Protein AF-X1GTL0-F1 (afdb_monomer_lite)

Organism: NCBI:txid412755

Sequence (64 aa):
MIKEFHAKNIFNKINCDLIFNSDINILTGINGSGKTTILKLIWYILSGNIEEIFLENIFFQIYF

Foldseek 3Di:
DWQWKWKPCQVDPDTDTDGDDPPDDDDDDDPPPCSVVSVVVVVCVVVVVCVVVVVRVMDIDIDD

pLDDT: mean 88.48, std 6.38, range [69.44, 96.12]

Structure (mmCIF, N/CA/C/O backbone):
data_AF-X1GTL0-F1
#
_entry.id   AF-X1GTL0-F1
#
loop_
_atom_site.group_PDB
_atom_site.id
_atom_site.type_symbol
_atom_site.label_atom_id
_atom_site.label_alt_id
_atom_site.label_comp_id
_atom_site.label_asym_id
_atom_site.label_entity_id
_atom_site.label_seq_id
_atom_site.pdbx_PDB_ins_code
_atom_site.Cartn_x
_atom_site.Cartn_y
_atom_site.Cartn_z
_atom_site.occupancy
_atom_site.B_iso_or_equiv
_atom_site.auth_seq_id
_atom_site.auth_comp_id
_atom_site.auth_asym_id
_atom_site.auth_atom_id
_atom_site.pdbx_PDB_model_num
ATOM 1 N N . MET A 1 1 ? -10.093 6.240 10.236 1.00 81.75 1 MET A N 1
ATOM 2 C CA . MET A 1 1 ? -9.416 4.957 9.935 1.00 81.75 1 MET A CA 1
ATOM 3 C C . MET A 1 1 ? -9.765 4.626 8.497 1.00 81.75 1 MET A C 1
ATOM 5 O O . MET A 1 1 ? -10.895 4.906 8.139 1.00 81.75 1 MET A O 1
ATOM 9 N N . ILE A 1 2 ? -8.846 4.132 7.664 1.00 89.69 2 ILE A N 1
ATOM 10 C CA . ILE A 1 2 ? -9.185 3.861 6.255 1.00 89.69 2 ILE A CA 1
ATOM 11 C C . ILE A 1 2 ? -10.295 2.809 6.205 1.00 89.69 2 ILE A C 1
ATOM 13 O O . ILE A 1 2 ? -10.158 1.757 6.827 1.00 89.69 2 ILE A O 1
ATOM 17 N N . LYS A 1 3 ? -11.376 3.109 5.485 1.00 95.00 3 LYS A N 1
ATOM 18 C CA . LYS A 1 3 ? -12.503 2.192 5.280 1.00 95.00 3 LYS A CA 1
ATOM 19 C C . LYS A 1 3 ? -12.383 1.462 3.958 1.00 95.00 3 LYS A C 1
ATOM 21 O O . LYS A 1 3 ? -12.600 0.257 3.900 1.00 95.00 3 LYS A O 1
ATOM 26 N N . GLU A 1 4 ? -12.002 2.186 2.913 1.00 96.12 4 GLU A N 1
ATOM 27 C CA . GLU A 1 4 ? -11.952 1.651 1.557 1.00 96.12 4 GLU A CA 1
ATOM 28 C C . GLU A 1 4 ? -10.763 2.239 0.796 1.00 96.12 4 GLU A C 1
ATOM 30 O O . GLU A 1 4 ? -10.411 3.413 0.963 1.00 96.12 4 GLU A O 1
ATOM 35 N N . PHE A 1 5 ? -10.145 1.413 -0.044 1.00 94.56 5 PHE A N 1
ATOM 36 C CA . PHE A 1 5 ? -9.080 1.802 -0.960 1.00 94.56 5 PHE A CA 1
ATOM 37 C C . PHE A 1 5 ? -9.363 1.227 -2.343 1.00 94.56 5 PHE A C 1
ATOM 39 O O . PHE A 1 5 ? -9.480 0.013 -2.509 1.00 94.56 5 PHE A O 1
ATOM 46 N N . HIS A 1 6 ? -9.412 2.113 -3.331 1.00 94.25 6 HIS A N 1
ATOM 47 C CA . HIS A 1 6 ? -9.620 1.769 -4.727 1.00 94.25 6 HIS A CA 1
ATOM 48 C C . HIS A 1 6 ? -8.444 2.271 -5.545 1.00 94.25 6 HIS A C 1
ATOM 50 O O . HIS A 1 6 ? -8.080 3.444 -5.471 1.00 94.25 6 HIS A O 1
ATOM 56 N N . ALA A 1 7 ? -7.863 1.399 -6.358 1.00 90.94 7 ALA A N 1
ATOM 57 C CA . ALA A 1 7 ? -6.809 1.758 -7.289 1.00 90.94 7 ALA A CA 1
ATOM 58 C C . ALA A 1 7 ? -6.976 0.997 -8.603 1.00 90.94 7 ALA A C 1
ATOM 60 O O . ALA A 1 7 ? -7.198 -0.212 -8.624 1.00 90.94 7 ALA A O 1
ATOM 61 N N . LYS A 1 8 ? -6.861 1.716 -9.716 1.00 90.38 8 LYS A N 1
ATOM 62 C CA . LYS A 1 8 ? -7.011 1.184 -11.070 1.00 90.38 8 LYS A CA 1
ATOM 63 C C . LYS A 1 8 ? -5.729 1.363 -11.856 1.00 90.38 8 LYS A C 1
ATOM 65 O O . LYS A 1 8 ? -4.989 2.324 -11.648 1.00 90.38 8 LYS A O 1
ATOM 70 N N . ASN A 1 9 ? -5.519 0.452 -12.801 1.00 86.62 9 ASN A N 1
ATOM 71 C CA . ASN A 1 9 ? -4.354 0.440 -13.682 1.00 86.62 9 ASN A CA 1
ATOM 72 C C . ASN A 1 9 ? -3.011 0.370 -12.937 1.00 86.62 9 ASN A C 1
ATOM 74 O O . ASN A 1 9 ? -2.002 0.848 -13.449 1.00 86.62 9 ASN A O 1
ATOM 78 N N . ILE A 1 10 ? -2.954 -0.290 -11.775 1.00 85.44 10 ILE A N 1
ATOM 79 C CA . ILE A 1 10 ? -1.670 -0.598 -11.135 1.00 85.44 10 ILE A CA 1
ATOM 80 C C . ILE A 1 10 ? -0.855 -1.450 -12.122 1.00 85.44 10 ILE A C 1
ATOM 82 O O . ILE A 1 10 ? -1.297 -2.525 -12.549 1.00 85.44 10 ILE A O 1
ATOM 86 N N . PHE A 1 11 ? 0.301 -0.931 -12.546 1.00 82.44 11 PHE A N 1
ATOM 87 C CA . PHE A 1 11 ? 1.136 -1.496 -13.616 1.00 82.44 11 PHE A CA 1
ATOM 88 C C . PHE A 1 11 ? 0.378 -1.816 -14.920 1.00 82.44 11 PHE A C 1
ATOM 90 O O . PHE A 1 11 ? 0.689 -2.803 -15.591 1.00 82.44 11 PHE A O 1
ATOM 97 N N . ASN A 1 12 ? -0.641 -1.023 -15.270 1.00 82.44 12 ASN A N 1
ATOM 98 C CA . ASN A 1 12 ? -1.504 -1.218 -16.446 1.00 82.44 12 ASN A CA 1
ATOM 99 C C . ASN A 1 12 ? -2.202 -2.589 -16.515 1.00 82.44 12 ASN A C 1
ATOM 101 O O . ASN A 1 12 ? -2.579 -3.039 -17.598 1.00 82.44 12 ASN A O 1
ATOM 105 N N . LYS A 1 13 ? -2.335 -3.291 -15.382 1.00 82.50 13 LYS A N 1
ATOM 106 C CA . LYS A 1 13 ? -2.838 -4.676 -15.359 1.00 82.50 13 LYS A CA 1
ATOM 107 C C . LYS A 1 13 ? -3.750 -4.997 -14.185 1.00 82.50 13 LYS A C 1
ATOM 109 O O . LYS A 1 13 ? -4.569 -5.903 -14.303 1.00 82.50 13 LYS A O 1
ATOM 114 N N . ILE A 1 14 ? -3.592 -4.308 -13.059 1.00 83.94 14 ILE A N 1
ATOM 115 C CA . ILE A 1 14 ? -4.245 -4.680 -11.805 1.00 83.94 14 ILE A CA 1
ATOM 116 C C . ILE A 1 14 ? -5.218 -3.577 -11.393 1.00 83.94 14 ILE A C 1
ATOM 118 O O . ILE A 1 14 ? -4.843 -2.410 -11.265 1.00 83.94 14 ILE A O 1
ATOM 122 N N . ASN A 1 15 ? -6.463 -3.980 -11.156 1.00 89.25 15 ASN A N 1
ATOM 123 C CA . ASN A 1 15 ? -7.446 -3.189 -10.431 1.00 89.25 15 ASN A CA 1
ATOM 124 C C . ASN A 1 15 ? -7.577 -3.773 -9.025 1.00 89.25 15 ASN A C 1
ATOM 126 O O . ASN A 1 15 ? -7.569 -4.993 -8.852 1.00 89.25 15 ASN A O 1
ATOM 130 N N . CYS A 1 16 ? -7.643 -2.897 -8.034 1.00 90.19 16 CYS A N 1
ATOM 131 C CA . CYS A 1 16 ? -7.647 -3.230 -6.624 1.00 90.19 16 CYS A CA 1
ATOM 132 C C . CYS A 1 16 ? -8.794 -2.479 -5.955 1.00 90.19 16 CYS A C 1
ATOM 134 O O . CYS A 1 16 ? -8.789 -1.251 -5.936 1.00 90.19 16 CYS A O 1
ATOM 136 N N . ASP A 1 17 ? -9.746 -3.224 -5.404 1.00 93.81 17 ASP A N 1
ATOM 137 C CA . ASP A 1 17 ? -10.875 -2.699 -4.645 1.00 93.81 17 ASP A CA 1
ATOM 138 C C . ASP A 1 17 ? -10.860 -3.385 -3.272 1.00 93.81 17 ASP A C 1
ATOM 140 O O . ASP A 1 17 ? -11.136 -4.581 -3.162 1.00 93.81 17 ASP A O 1
ATOM 144 N N . LEU A 1 18 ? -10.453 -2.651 -2.234 1.00 93.94 18 LEU A N 1
ATOM 145 C CA . LEU A 1 18 ? -10.294 -3.163 -0.873 1.00 93.94 18 LEU A CA 1
ATOM 146 C C . LEU A 1 18 ? -11.264 -2.475 0.078 1.00 93.94 18 LEU A C 1
ATOM 148 O O . LEU A 1 18 ? -11.266 -1.252 0.194 1.00 93.94 18 LEU A O 1
ATOM 152 N N . ILE A 1 19 ? -12.010 -3.289 0.819 1.00 95.06 19 ILE A N 1
ATOM 153 C CA . ILE A 1 19 ? -12.828 -2.867 1.955 1.00 95.06 19 ILE A CA 1
ATOM 154 C C . ILE A 1 19 ? -12.133 -3.377 3.216 1.00 95.06 19 ILE A C 1
ATOM 156 O O . ILE A 1 19 ? -11.850 -4.571 3.331 1.00 95.06 19 ILE A O 1
ATOM 160 N N . PHE A 1 20 ? -11.822 -2.475 4.143 1.00 95.19 20 PHE A N 1
ATOM 161 C CA . PHE A 1 20 ? -11.084 -2.801 5.358 1.00 95.19 20 PHE A CA 1
ATOM 162 C C . PHE A 1 20 ? -12.027 -3.175 6.500 1.00 95.19 20 PHE A C 1
ATOM 164 O O . PHE A 1 20 ? -12.985 -2.469 6.809 1.00 95.19 20 PHE A O 1
ATOM 171 N N . ASN A 1 21 ? -11.696 -4.268 7.183 1.00 95.12 21 ASN A N 1
ATOM 172 C CA . ASN A 1 21 ? -12.255 -4.597 8.488 1.00 95.12 21 ASN A CA 1
ATOM 173 C C . ASN A 1 21 ? -11.718 -3.634 9.549 1.00 95.12 21 ASN A C 1
ATOM 175 O O . ASN A 1 21 ? -10.585 -3.158 9.440 1.00 95.12 21 ASN A O 1
ATOM 179 N N . SER A 1 22 ? -12.504 -3.391 10.599 1.00 93.56 22 SER A N 1
ATOM 180 C CA . SER A 1 22 ? -12.104 -2.504 11.696 1.00 93.56 22 SER A CA 1
ATOM 181 C C . SER A 1 22 ? -10.953 -3.029 12.542 1.00 93.56 22 SER A C 1
ATOM 183 O O . SER A 1 22 ? -10.260 -2.241 13.180 1.00 93.56 22 SER A O 1
ATOM 185 N N . ASP A 1 23 ? -10.763 -4.346 12.531 1.00 94.38 23 ASP A N 1
ATOM 186 C CA . ASP A 1 23 ? -9.848 -5.023 13.435 1.00 94.38 23 ASP A CA 1
ATOM 187 C C . ASP A 1 23 ? -8.557 -5.385 12.688 1.00 94.38 23 ASP A C 1
ATOM 189 O O . ASP A 1 23 ? -7.605 -4.607 12.652 1.00 94.38 23 ASP A O 1
ATOM 193 N N . ILE A 1 24 ? -8.516 -6.556 12.043 1.00 93.75 24 ILE A N 1
ATOM 194 C CA . ILE A 1 24 ? -7.331 -7.064 11.345 1.00 93.75 24 ILE A CA 1
ATOM 195 C C . ILE A 1 24 ? -7.649 -7.290 9.870 1.00 93.75 24 ILE A C 1
ATOM 197 O O . ILE A 1 24 ? -8.647 -7.912 9.514 1.00 93.75 24 ILE A O 1
ATOM 201 N N . ASN A 1 25 ? -6.742 -6.831 9.009 1.00 93.81 25 ASN A N 1
ATOM 202 C CA . ASN A 1 25 ? -6.771 -7.082 7.574 1.00 93.81 25 ASN A CA 1
ATOM 203 C C . ASN A 1 25 ? -5.501 -7.826 7.164 1.00 93.81 25 ASN A C 1
ATOM 205 O O . ASN A 1 25 ? -4.403 -7.460 7.582 1.00 93.81 25 ASN A O 1
ATOM 209 N N . ILE A 1 26 ? -5.643 -8.860 6.334 1.00 95.19 26 ILE A N 1
ATOM 210 C CA . ILE A 1 26 ? -4.523 -9.684 5.872 1.00 95.19 26 ILE A CA 1
ATOM 211 C C . ILE A 1 26 ? -4.443 -9.597 4.349 1.00 95.19 26 ILE A C 1
ATOM 213 O O . ILE A 1 26 ? -5.322 -10.083 3.642 1.00 95.19 26 ILE A O 1
ATOM 217 N N . LEU A 1 27 ? -3.361 -9.007 3.838 1.00 94.06 27 LEU A N 1
ATOM 218 C CA . LEU A 1 27 ? -3.086 -8.927 2.405 1.00 94.06 27 LEU A CA 1
ATOM 219 C C . LEU A 1 27 ? -2.188 -10.099 1.978 1.00 94.06 27 LEU A C 1
ATOM 221 O O . LEU A 1 27 ? -1.001 -10.131 2.301 1.00 94.06 27 LEU A O 1
ATOM 225 N N . THR A 1 28 ? -2.748 -11.065 1.245 1.00 94.62 28 THR A N 1
ATOM 226 C CA . THR A 1 28 ? -2.046 -12.288 0.807 1.00 94.62 28 THR A CA 1
ATOM 227 C C . THR A 1 28 ? -1.947 -12.386 -0.719 1.00 94.62 28 THR A C 1
ATOM 229 O O . THR A 1 28 ? -2.481 -11.553 -1.447 1.00 94.62 28 THR A O 1
ATOM 232 N N . GLY A 1 29 ? -1.185 -13.363 -1.218 1.00 92.12 29 GLY A N 1
ATOM 233 C CA . GLY A 1 29 ? -0.978 -13.602 -2.649 1.00 92.12 29 GLY A CA 1
ATOM 234 C C . GLY A 1 29 ? 0.463 -13.991 -2.974 1.00 92.12 29 GLY A C 1
ATOM 235 O O . GLY A 1 29 ? 1.356 -13.862 -2.134 1.00 92.12 29 GLY A O 1
ATOM 236 N N . ILE A 1 30 ? 0.713 -14.432 -4.205 1.00 94.50 30 ILE A N 1
ATOM 237 C CA . ILE A 1 30 ? 2.053 -14.830 -4.666 1.00 94.50 30 ILE A CA 1
ATOM 238 C C . ILE A 1 30 ? 3.034 -13.650 -4.721 1.00 94.50 30 ILE A C 1
ATOM 240 O O . ILE A 1 30 ? 2.644 -12.480 -4.759 1.00 94.50 30 ILE A O 1
ATOM 244 N N . ASN A 1 31 ? 4.335 -13.930 -4.724 1.00 93.81 31 ASN A N 1
ATOM 245 C CA . ASN A 1 31 ? 5.343 -12.888 -4.931 1.00 93.81 31 ASN A CA 1
ATOM 246 C C . ASN A 1 31 ? 5.131 -12.188 -6.280 1.00 93.81 31 ASN A C 1
ATOM 248 O O . ASN A 1 31 ? 4.767 -12.822 -7.265 1.00 93.81 31 ASN A O 1
ATOM 252 N N . GLY A 1 32 ? 5.307 -10.865 -6.301 1.00 88.44 32 GLY A N 1
ATOM 253 C CA . GLY A 1 32 ? 5.034 -10.049 -7.488 1.00 88.44 32 GLY A CA 1
ATOM 254 C C . GLY A 1 32 ? 3.556 -9.722 -7.739 1.00 88.44 32 GLY A C 1
ATOM 255 O O . GLY A 1 32 ? 3.269 -8.972 -8.661 1.00 88.44 32 GLY A O 1
ATOM 256 N N . SER A 1 33 ? 2.611 -10.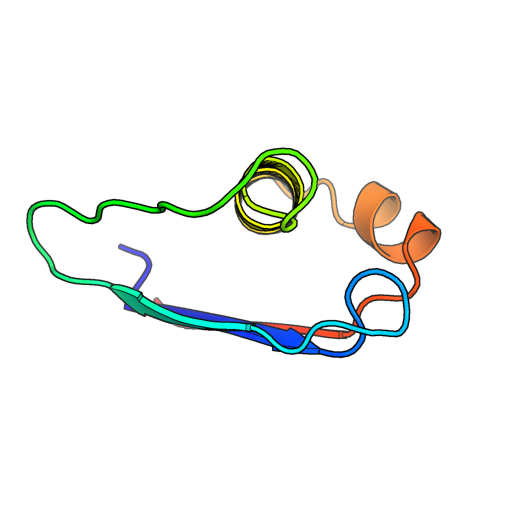183 -6.908 1.00 89.75 33 SER A N 1
ATOM 257 C CA . SER A 1 33 ? 1.173 -9.898 -7.089 1.00 89.75 33 SER A CA 1
ATOM 258 C C . SER A 1 33 ? 0.734 -8.463 -6.745 1.00 89.75 33 SER A C 1
ATOM 260 O O . SER A 1 33 ? -0.459 -8.192 -6.697 1.00 89.75 33 SER A O 1
ATOM 262 N N . GLY A 1 34 ? 1.666 -7.553 -6.434 1.00 88.69 34 GLY A N 1
ATOM 263 C CA . GLY A 1 34 ? 1.353 -6.149 -6.127 1.00 88.69 34 GLY A CA 1
ATOM 264 C C . GLY A 1 34 ? 1.055 -5.823 -4.656 1.00 88.69 34 GLY A C 1
ATOM 265 O O . GLY A 1 34 ? 0.699 -4.689 -4.360 1.00 88.69 34 GLY A O 1
ATOM 266 N N . LYS A 1 35 ? 1.250 -6.757 -3.711 1.00 93.38 35 LYS A N 1
ATOM 267 C CA . LYS A 1 35 ? 0.987 -6.520 -2.270 1.00 93.38 35 LYS A CA 1
ATOM 268 C C . LYS A 1 35 ? 1.722 -5.294 -1.714 1.00 93.38 35 LYS A C 1
ATOM 270 O O . LYS A 1 35 ? 1.109 -4.404 -1.135 1.00 93.38 35 LYS A O 1
ATOM 275 N N . THR A 1 36 ? 3.039 -5.229 -1.918 1.00 93.44 36 THR A N 1
ATOM 276 C CA . THR A 1 36 ? 3.859 -4.099 -1.456 1.00 93.44 36 THR A CA 1
ATOM 277 C C . THR A 1 36 ? 3.506 -2.808 -2.190 1.00 93.44 36 THR A C 1
ATOM 279 O O . THR A 1 36 ? 3.550 -1.745 -1.586 1.00 93.44 36 THR A O 1
ATOM 282 N N . THR A 1 37 ? 3.114 -2.889 -3.463 1.00 91.94 37 THR A N 1
ATOM 283 C CA . THR A 1 37 ? 2.662 -1.727 -4.241 1.00 91.94 37 THR A CA 1
ATOM 284 C C . THR A 1 37 ? 1.386 -1.136 -3.657 1.00 91.94 37 THR A C 1
ATOM 286 O O . THR A 1 37 ? 1.337 0.060 -3.414 1.00 91.94 37 THR A O 1
ATOM 289 N N . ILE A 1 38 ? 0.391 -1.967 -3.329 1.00 91.56 38 ILE A N 1
ATOM 290 C CA . ILE A 1 38 ? -0.838 -1.516 -2.659 1.00 91.56 38 ILE A CA 1
ATOM 291 C C . ILE A 1 38 ? -0.505 -0.802 -1.341 1.00 91.56 38 ILE A C 1
ATOM 293 O O . ILE A 1 38 ? -0.991 0.301 -1.099 1.00 91.56 38 ILE A O 1
ATOM 297 N N . LEU A 1 39 ? 0.368 -1.390 -0.513 1.00 93.00 39 LEU A N 1
ATOM 298 C CA . LEU A 1 39 ? 0.788 -0.774 0.751 1.00 93.00 39 LEU A CA 1
ATOM 299 C C . LEU A 1 39 ? 1.524 0.558 0.541 1.00 93.00 39 LEU A C 1
ATOM 301 O O . LEU A 1 39 ? 1.273 1.510 1.277 1.00 93.00 39 LEU A O 1
ATOM 305 N N . LYS A 1 40 ? 2.396 0.651 -0.471 1.00 92.12 40 LYS A N 1
ATOM 306 C CA . LYS A 1 40 ? 3.078 1.900 -0.834 1.00 92.12 40 LYS A CA 1
ATOM 307 C C . LYS A 1 40 ? 2.101 2.974 -1.288 1.00 92.12 40 LYS A C 1
ATOM 309 O O . LYS A 1 40 ? 2.211 4.095 -0.817 1.00 92.12 40 LYS A O 1
ATOM 314 N N . LEU A 1 41 ? 1.134 2.638 -2.139 1.00 90.88 41 LEU A N 1
ATOM 315 C CA . LEU A 1 41 ? 0.126 3.590 -2.608 1.00 90.88 41 LEU A CA 1
ATOM 316 C C . LEU A 1 41 ? -0.683 4.156 -1.443 1.00 90.88 41 LEU A C 1
ATOM 318 O O . LEU A 1 41 ? -0.817 5.371 -1.328 1.00 90.88 41 LEU A O 1
ATOM 322 N N . ILE A 1 42 ? -1.147 3.297 -0.530 1.00 91.88 42 ILE A N 1
ATOM 323 C CA . ILE A 1 42 ? -1.827 3.742 0.693 1.00 91.88 42 ILE A CA 1
ATOM 324 C C . ILE A 1 42 ? -0.914 4.681 1.498 1.00 91.88 42 ILE A C 1
ATOM 326 O O . ILE A 1 42 ? -1.348 5.752 1.918 1.00 91.88 42 ILE A O 1
ATOM 330 N N . TRP A 1 43 ? 0.358 4.317 1.680 1.00 92.75 43 TRP A N 1
ATOM 331 C CA . TRP A 1 43 ? 1.322 5.134 2.417 1.00 92.75 43 TRP A CA 1
ATOM 332 C C . TRP A 1 43 ? 1.599 6.492 1.759 1.00 92.75 43 TRP A C 1
ATOM 334 O O . TRP A 1 43 ? 1.624 7.501 2.464 1.00 92.75 43 TRP A O 1
ATOM 344 N N . TYR A 1 44 ? 1.770 6.539 0.436 1.00 91.50 44 TYR A N 1
ATOM 345 C CA . TYR A 1 44 ? 1.998 7.772 -0.315 1.00 91.50 44 TYR A CA 1
ATOM 346 C C . TYR A 1 44 ? 0.842 8.756 -0.131 1.00 91.50 44 TYR A C 1
ATOM 348 O O . TYR A 1 44 ? 1.077 9.931 0.146 1.00 91.50 44 TYR A O 1
ATOM 356 N N . ILE A 1 45 ? -0.399 8.266 -0.199 1.00 89.00 45 ILE A N 1
ATOM 357 C CA . ILE A 1 4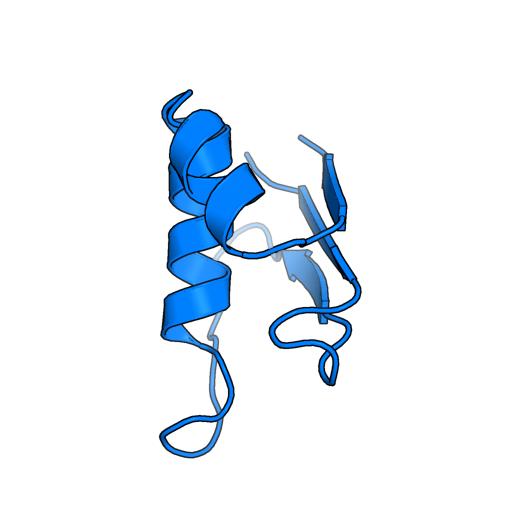5 ? -1.603 9.084 -0.014 1.00 89.00 45 ILE A CA 1
ATOM 358 C C . ILE A 1 45 ? -1.680 9.615 1.416 1.00 89.00 45 ILE A C 1
ATOM 360 O O . ILE A 1 45 ? -1.857 10.813 1.622 1.00 89.00 45 ILE A O 1
ATOM 364 N N . LEU A 1 46 ? -1.526 8.733 2.409 1.00 89.88 46 LEU A N 1
ATOM 365 C CA . LEU A 1 46 ? -1.614 9.112 3.820 1.00 89.88 46 LEU A CA 1
ATOM 366 C C . LEU A 1 46 ? -0.501 10.074 4.254 1.00 89.88 46 LEU A C 1
ATOM 368 O O . LEU A 1 46 ? -0.726 10.906 5.129 1.00 89.88 46 LEU A O 1
ATOM 372 N N . SER A 1 47 ? 0.688 9.948 3.665 1.00 92.31 47 SER A N 1
ATOM 373 C CA . SER A 1 47 ? 1.869 10.742 4.031 1.00 92.31 47 SER A CA 1
ATOM 374 C C . SER A 1 47 ? 2.022 12.016 3.197 1.00 92.31 47 SER A C 1
ATOM 376 O O . SER A 1 47 ? 2.933 12.794 3.455 1.00 92.31 47 SER A O 1
ATOM 378 N N . GLY A 1 48 ? 1.160 12.233 2.198 1.00 89.25 48 GLY A N 1
ATOM 379 C CA . GLY A 1 48 ? 1.225 13.393 1.303 1.00 89.25 48 GLY A CA 1
ATOM 380 C C . GLY A 1 48 ? 2.300 13.313 0.209 1.00 89.25 48 GLY A C 1
ATOM 381 O O . GLY A 1 48 ? 2.520 14.295 -0.493 1.00 89.25 48 GLY A O 1
ATOM 382 N N . ASN A 1 49 ? 2.928 12.153 0.002 1.00 89.44 49 ASN A N 1
ATOM 383 C CA . ASN A 1 49 ? 3.954 11.923 -1.024 1.00 89.44 49 ASN A CA 1
ATOM 384 C C . ASN A 1 49 ? 3.319 11.637 -2.398 1.00 89.44 49 ASN A C 1
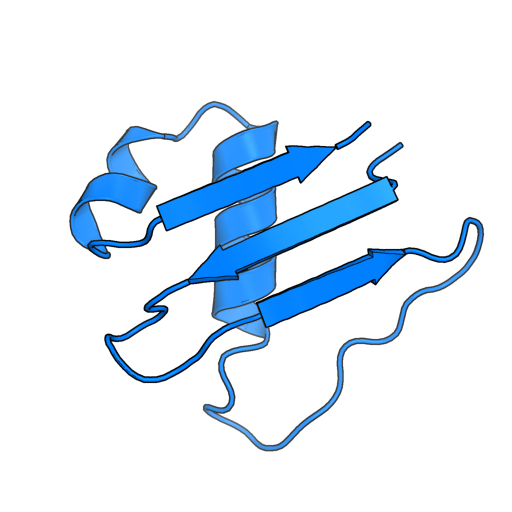ATOM 386 O O . ASN A 1 49 ? 3.584 10.613 -3.022 1.00 89.44 49 ASN A O 1
ATOM 390 N N . ILE A 1 50 ? 2.425 12.515 -2.856 1.00 83.31 50 ILE A N 1
ATOM 391 C CA . ILE A 1 50 ? 1.599 12.284 -4.054 1.00 83.31 50 ILE A CA 1
ATOM 392 C C . ILE A 1 50 ? 2.451 12.270 -5.337 1.00 83.31 50 ILE A C 1
ATOM 394 O O . ILE A 1 50 ? 2.111 11.575 -6.292 1.00 83.31 50 ILE A O 1
ATOM 398 N N . GLU A 1 51 ? 3.583 12.979 -5.353 1.00 85.31 51 GLU A N 1
ATOM 399 C CA . GLU A 1 51 ? 4.523 13.026 -6.488 1.00 85.31 51 GLU A CA 1
ATOM 400 C C . GLU A 1 51 ? 5.018 11.633 -6.907 1.00 85.31 51 GLU A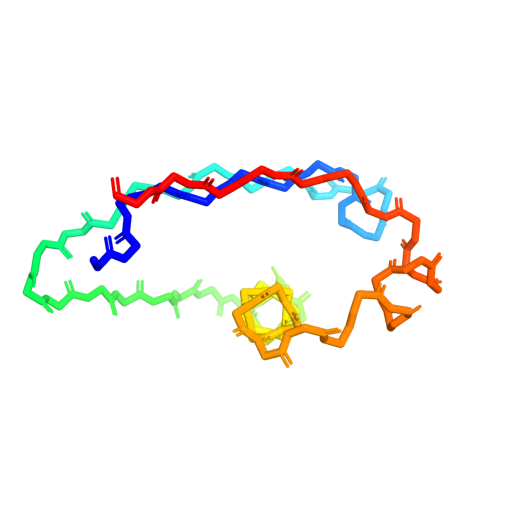 C 1
ATOM 402 O O . GLU A 1 51 ? 5.113 11.336 -8.097 1.00 85.31 51 GLU A O 1
ATOM 407 N N . GLU A 1 52 ? 5.226 10.742 -5.937 1.00 82.94 52 GLU A N 1
ATOM 408 C CA . GLU A 1 52 ? 5.638 9.354 -6.167 1.00 82.94 52 GLU A CA 1
ATOM 409 C C . GLU A 1 52 ? 4.578 8.546 -6.933 1.00 82.94 52 GLU A C 1
ATOM 411 O O . GLU A 1 52 ? 4.905 7.619 -7.670 1.00 82.94 52 GLU A O 1
ATOM 416 N N . ILE A 1 53 ? 3.298 8.915 -6.808 1.00 78.50 53 ILE A N 1
ATOM 417 C CA . ILE A 1 53 ? 2.184 8.208 -7.452 1.00 78.50 53 ILE A CA 1
ATOM 418 C C . ILE A 1 53 ? 2.123 8.521 -8.952 1.00 78.50 53 ILE A C 1
ATOM 420 O O . ILE A 1 53 ? 1.779 7.654 -9.760 1.00 78.50 53 ILE A O 1
ATOM 424 N N . PHE A 1 54 ? 2.489 9.744 -9.350 1.00 75.62 54 PHE A N 1
ATOM 425 C CA . PHE A 1 54 ? 2.472 10.157 -10.756 1.00 75.62 54 PHE A CA 1
ATOM 426 C C . PHE A 1 54 ? 3.464 9.368 -11.615 1.00 75.62 54 PHE A C 1
ATOM 428 O O . PHE A 1 54 ? 3.185 9.113 -12.786 1.00 75.62 54 PHE A O 1
ATOM 435 N N . LEU A 1 55 ? 4.579 8.917 -11.033 1.00 70.88 55 LEU A N 1
ATOM 436 C CA . LEU A 1 55 ? 5.558 8.074 -11.723 1.00 70.88 55 LEU A CA 1
ATOM 437 C C . LEU A 1 55 ? 4.980 6.707 -12.121 1.00 70.88 55 LEU A C 1
ATOM 439 O O . LEU A 1 55 ? 5.446 6.097 -13.083 1.00 70.88 55 LEU A O 1
ATOM 443 N N . GLU A 1 56 ? 3.943 6.239 -11.423 1.00 69.44 56 GLU A N 1
ATOM 444 C CA . GLU A 1 56 ? 3.357 4.917 -11.645 1.00 69.44 56 GLU A CA 1
ATOM 445 C C . GLU A 1 56 ? 2.138 4.922 -12.595 1.00 69.44 56 GLU A C 1
ATOM 447 O O . GLU A 1 56 ? 1.694 3.850 -13.001 1.00 69.44 56 GLU A O 1
ATOM 452 N N . ASN A 1 57 ? 1.630 6.092 -13.020 1.00 72.19 57 ASN A N 1
ATOM 453 C CA . ASN A 1 57 ? 0.423 6.246 -13.863 1.00 72.19 57 ASN A CA 1
ATOM 454 C C . ASN A 1 57 ? -0.846 5.570 -13.292 1.00 72.19 57 ASN A C 1
ATOM 456 O O . ASN A 1 57 ? -1.636 4.965 -14.021 1.00 72.19 57 ASN A O 1
ATOM 460 N N . ILE A 1 58 ? -1.054 5.671 -11.978 1.00 78.56 58 ILE A N 1
ATOM 461 C CA . ILE A 1 58 ? -2.141 4.984 -11.263 1.00 78.56 58 ILE A CA 1
ATOM 462 C C . ILE A 1 58 ? -3.265 5.961 -10.912 1.00 78.56 58 ILE A C 1
ATOM 464 O O . ILE A 1 58 ? -3.019 7.046 -10.388 1.00 78.56 58 ILE A O 1
ATOM 468 N N . PHE A 1 59 ? -4.516 5.547 -11.135 1.00 80.69 5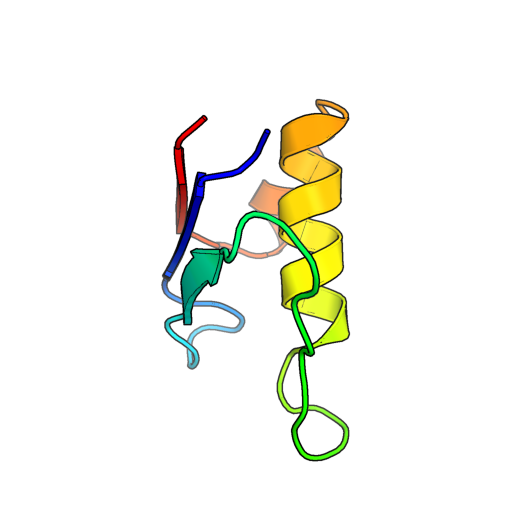9 PHE A N 1
ATOM 469 C CA . PHE A 1 59 ? -5.697 6.257 -10.633 1.00 80.69 59 PHE A CA 1
ATOM 470 C C . PHE A 1 59 ? -6.141 5.643 -9.308 1.00 80.69 59 PHE A C 1
ATOM 472 O O . PHE A 1 59 ? -6.272 4.422 -9.224 1.00 80.69 59 PHE A O 1
ATOM 479 N N . PHE A 1 60 ? -6.413 6.458 -8.287 1.00 82.25 60 PHE A N 1
ATOM 480 C CA . PHE A 1 60 ? -6.781 5.957 -6.962 1.00 82.25 60 PHE A CA 1
ATOM 481 C C . PHE A 1 60 ? -7.829 6.821 -6.255 1.00 82.25 60 PHE A C 1
ATOM 483 O O . PHE A 1 60 ? -8.002 8.001 -6.558 1.00 82.25 60 PHE A O 1
ATOM 490 N N . GLN A 1 61 ? -8.502 6.216 -5.278 1.00 82.12 61 GLN A N 1
ATOM 491 C CA . GLN A 1 61 ? -9.432 6.859 -4.362 1.00 82.12 61 GLN A CA 1
ATOM 492 C C . GLN A 1 61 ? -9.362 6.176 -2.991 1.00 82.12 61 GLN A C 1
ATOM 494 O O . GLN A 1 61 ? -9.244 4.954 -2.902 1.00 82.12 61 GLN A O 1
ATOM 499 N N . ILE A 1 62 ? -9.431 6.966 -1.919 1.00 84.44 62 ILE A N 1
ATOM 500 C CA . ILE A 1 62 ? -9.437 6.464 -0.543 1.00 84.44 62 ILE A CA 1
ATOM 501 C C . ILE A 1 62 ? -10.608 7.072 0.227 1.00 84.44 62 ILE A C 1
ATOM 503 O O . ILE A 1 62 ? -10.900 8.261 0.075 1.00 84.44 62 ILE A O 1
ATOM 507 N N . TYR A 1 63 ? -11.260 6.260 1.055 1.00 85.88 63 TYR A N 1
ATOM 508 C CA . TYR A 1 63 ? -12.364 6.686 1.913 1.00 85.88 63 TYR A CA 1
ATOM 509 C C . TYR A 1 63 ? -12.018 6.448 3.391 1.00 85.88 63 TYR A C 1
ATOM 511 O O . TYR A 1 63 ? -11.441 5.417 3.752 1.00 85.88 63 TYR A O 1
ATOM 519 N N . PHE A 1 64 ? -12.371 7.416 4.245 1.00 82.75 64 PHE A N 1
ATOM 520 C CA . PHE A 1 64 ? -12.058 7.456 5.683 1.00 82.75 64 PHE A CA 1
ATOM 521 C C . PHE A 1 64 ? -13.284 7.227 6.577 1.00 82.75 64 PHE A C 1
ATOM 523 O O . PHE A 1 64 ? -14.435 7.469 6.143 1.00 82.75 64 PHE A O 1
#

InterPro domains:
  IPR027417 P-loop c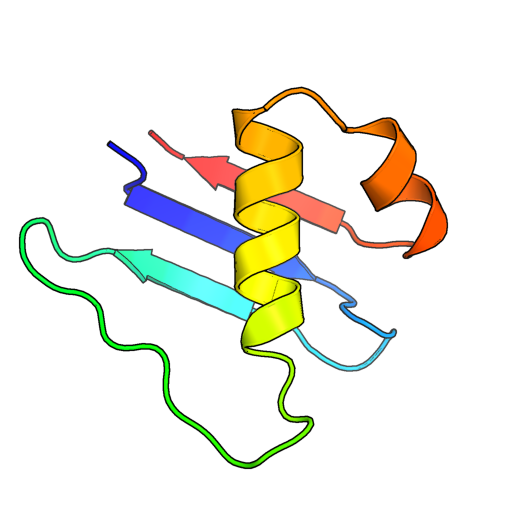ontaining nucleoside triphosphate hydrolase [G3DSA:3.40.50.300] (1-61)
  IPR027417 P-loop containing nucleoside triphosphate hydrolase [SSF52540] (6-59)
  IPR038729 Rad50/SbcC-type AAA domain [PF13476] (15-51)

Secondary structure (DSSP, 8-state):
---EEEEEEETTTEEEEEE--SS------STTSSHHHHHHHHHHHHHT-THHHHTTT-EEEEE-

Radius of gyration: 11.52 Å; chains: 1; bounding box: 18×28×30 Å